Protein AF-A0A6A9UQ48-F1 (afdb_monomer_lite)

Secondary structure (DSSP, 8-state):
-PPPHHHHTT-S-EEEEE-TT--EEEEETTT--EE------------------

Radius of gyration: 17.1 Å; chains: 1; bounding box: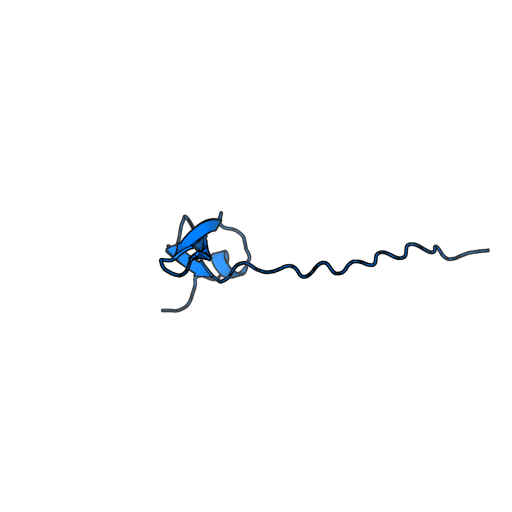 32×50×26 Å

Organism: NCBI:txid2656650

Sequence (53 aa):
MGRPLRCRLGLHRWQDRWNEEHQRYQVCRRCQAERDPVVISDVSNPDTSGGGL

pLDDT: mean 72.85, std 16.45, range [44.19, 92.31]

Foldseek 3Di:
DDDPVCVVVVVFDWDWDADPVRAIWIAGPP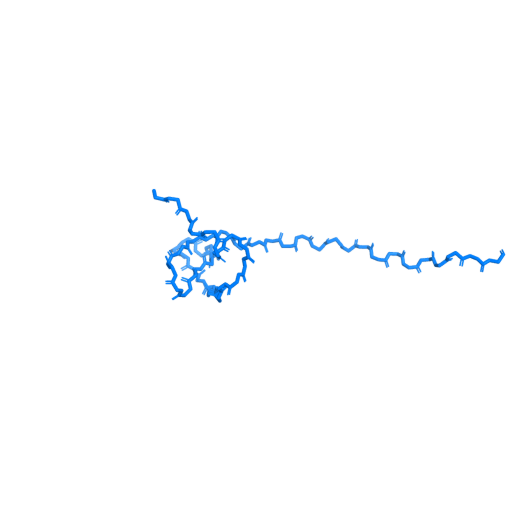RRDIDHPPPPVPPPDPPPPDDDD

Structure (mmCIF, N/CA/C/O backbone):
data_AF-A0A6A9UQ48-F1
#
_entry.id   AF-A0A6A9UQ48-F1
#
loop_
_atom_site.group_PDB
_atom_site.id
_atom_site.type_symbol
_atom_site.label_atom_id
_atom_site.label_alt_id
_atom_site.label_comp_id
_atom_site.label_asym_id
_atom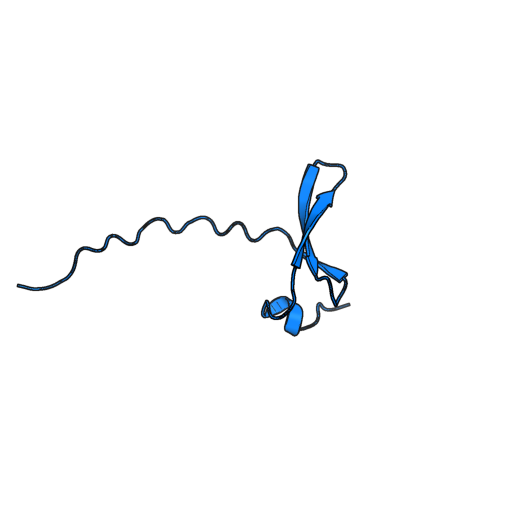_site.label_entity_id
_atom_site.label_seq_id
_atom_site.pdbx_PDB_ins_code
_atom_site.Cartn_x
_atom_site.Cartn_y
_atom_site.Cartn_z
_atom_site.occupancy
_atom_site.B_iso_or_equiv
_atom_site.auth_seq_id
_atom_site.auth_comp_id
_atom_site.auth_asym_id
_atom_site.auth_atom_id
_atom_site.pdbx_PDB_model_num
ATOM 1 N N . MET A 1 1 ? 8.860 0.927 14.288 1.00 47.41 1 MET A N 1
ATOM 2 C CA . MET A 1 1 ? 7.422 1.124 14.596 1.00 47.41 1 MET A CA 1
ATOM 3 C C . MET A 1 1 ? 6.636 -0.063 14.047 1.00 47.41 1 MET A C 1
ATOM 5 O O . MET A 1 1 ? 6.700 -0.319 12.852 1.00 47.41 1 MET A O 1
ATOM 9 N N . GLY A 1 2 ? 5.986 -0.858 14.903 1.00 57.75 2 GLY A N 1
ATOM 10 C CA . GLY A 1 2 ? 5.288 -2.079 14.482 1.00 57.75 2 GLY A CA 1
ATOM 11 C C . GLY A 1 2 ? 3.982 -1.780 13.742 1.00 57.75 2 GLY A C 1
ATOM 12 O O . GLY A 1 2 ? 3.202 -0.934 14.171 1.00 57.75 2 GLY A O 1
ATOM 13 N N . ARG A 1 3 ? 3.719 -2.494 12.641 1.00 62.50 3 ARG A N 1
ATOM 14 C CA . ARG A 1 3 ? 2.487 -2.331 11.849 1.00 62.50 3 ARG A CA 1
ATOM 15 C C . ARG A 1 3 ? 1.255 -2.595 12.730 1.00 62.50 3 ARG A C 1
ATOM 17 O O . ARG A 1 3 ? 1.236 -3.639 13.399 1.00 62.50 3 ARG A O 1
ATOM 24 N N . PRO A 1 4 ? 0.223 -1.732 12.726 1.00 72.44 4 PRO A N 1
ATOM 25 C CA . PRO A 1 4 ? -0.974 -1.943 13.535 1.00 72.44 4 PRO A CA 1
ATOM 26 C C . PRO A 1 4 ? -1.655 -3.266 13.161 1.00 72.44 4 PRO A C 1
ATOM 28 O O . PRO A 1 4 ? -1.786 -3.593 11.980 1.00 72.44 4 PRO A O 1
ATOM 31 N N . LEU A 1 5 ? -2.091 -4.030 14.170 1.00 72.12 5 LEU A N 1
ATOM 32 C CA . LEU A 1 5 ? -2.691 -5.369 14.016 1.00 72.12 5 LEU A CA 1
ATOM 33 C C . LEU A 1 5 ? -3.818 -5.399 12.973 1.00 72.12 5 LEU A C 1
ATOM 35 O O . LEU A 1 5 ? -3.906 -6.330 12.181 1.00 72.12 5 LEU A O 1
ATOM 39 N N . ARG A 1 6 ? -4.619 -4.330 12.895 1.00 71.69 6 ARG A N 1
ATOM 40 C CA . ARG A 1 6 ? -5.723 -4.192 11.930 1.00 71.69 6 ARG A CA 1
ATOM 41 C C . ARG A 1 6 ? -5.274 -4.218 10.466 1.00 71.69 6 ARG A C 1
ATOM 43 O O . ARG A 1 6 ? -6.015 -4.702 9.619 1.00 71.69 6 ARG A O 1
ATOM 50 N N . CYS A 1 7 ? -4.061 -3.747 10.166 1.00 71.94 7 CYS A N 1
ATOM 51 C CA . CYS A 1 7 ? -3.481 -3.890 8.831 1.00 71.94 7 CYS A CA 1
ATOM 52 C C . CYS A 1 7 ? -3.094 -5.345 8.555 1.00 71.94 7 CYS A C 1
ATOM 54 O O . CYS A 1 7 ? -3.356 -5.850 7.469 1.00 71.94 7 CYS A O 1
ATOM 56 N N . ARG A 1 8 ? -2.519 -6.043 9.541 1.00 70.38 8 ARG A N 1
ATOM 57 C CA . ARG A 1 8 ? -2.121 -7.453 9.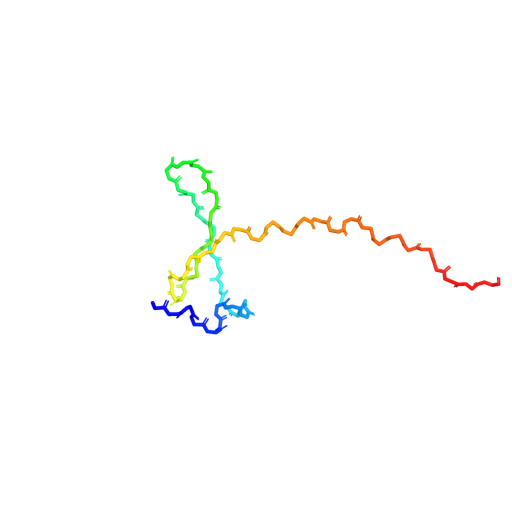387 1.00 70.38 8 ARG A CA 1
ATOM 58 C C . ARG A 1 8 ? -3.327 -8.368 9.170 1.00 70.38 8 ARG A C 1
ATOM 60 O O . ARG A 1 8 ? -3.230 -9.308 8.399 1.00 70.38 8 ARG A O 1
ATOM 67 N N . LEU A 1 9 ? -4.459 -8.038 9.792 1.00 76.88 9 LEU A N 1
ATOM 68 C CA . LEU A 1 9 ? -5.729 -8.757 9.653 1.00 76.88 9 LEU A CA 1
ATOM 69 C C . LEU A 1 9 ? -6.516 -8.406 8.375 1.00 76.88 9 LEU A C 1
ATOM 71 O O . LEU A 1 9 ? -7.636 -8.871 8.214 1.00 76.88 9 LEU A O 1
ATOM 75 N N . GLY A 1 10 ? -5.991 -7.551 7.486 1.00 73.06 10 GLY A N 1
ATOM 76 C CA . GLY A 1 10 ? -6.683 -7.197 6.238 1.00 73.06 10 GLY A CA 1
ATOM 77 C C . GLY A 1 10 ? -7.964 -6.368 6.417 1.00 73.06 10 GLY A C 1
ATOM 78 O O . GLY A 1 10 ? -8.723 -6.209 5.470 1.00 73.06 10 GLY A O 1
ATOM 79 N N . LEU A 1 11 ? -8.201 -5.794 7.602 1.00 81.50 11 LEU A N 1
ATOM 80 C CA . LEU A 1 11 ? -9.436 -5.058 7.922 1.00 81.50 11 LEU A CA 1
ATOM 81 C C . LEU A 1 11 ? -9.489 -3.646 7.321 1.00 81.50 11 LEU A C 1
ATOM 83 O O . LEU A 1 11 ? -10.522 -2.980 7.355 1.00 81.50 11 LEU A O 1
ATOM 87 N N . HIS A 1 12 ? -8.363 -3.141 6.823 1.00 85.62 12 HIS A N 1
ATOM 88 C CA . HIS A 1 12 ? -8.275 -1.830 6.191 1.00 85.62 12 HIS A CA 1
ATOM 89 C C . HIS A 1 12 ? -8.164 -1.966 4.676 1.00 85.62 12 HIS A C 1
ATOM 91 O O . HIS A 1 12 ? -7.564 -2.911 4.174 1.00 85.62 12 HIS A O 1
ATOM 97 N N . ARG A 1 13 ? -8.701 -0.981 3.948 1.00 84.81 13 ARG A N 1
ATOM 98 C CA . ARG A 1 13 ? -8.544 -0.910 2.493 1.00 84.81 13 ARG A CA 1
ATOM 99 C C . ARG A 1 13 ? -7.095 -0.591 2.129 1.00 84.81 13 ARG A C 1
ATOM 101 O O . ARG A 1 13 ? -6.508 0.363 2.653 1.00 84.81 13 ARG A O 1
ATOM 108 N N . TRP A 1 14 ? -6.570 -1.367 1.195 1.00 88.31 14 TRP A N 1
ATOM 109 C CA . TRP A 1 14 ? -5.251 -1.192 0.601 1.00 88.31 14 TRP A CA 1
ATOM 110 C C . TRP A 1 14 ? -5.396 -0.553 -0.781 1.00 88.31 14 TRP A C 1
ATOM 112 O O . TRP A 1 14 ? -6.415 -0.737 -1.444 1.00 88.31 14 TRP A O 1
ATOM 122 N N . GLN A 1 15 ? -4.413 0.248 -1.175 1.00 88.88 15 GLN A N 1
ATOM 123 C CA . GLN A 1 15 ? -4.316 0.865 -2.494 1.00 88.88 15 GLN A CA 1
ATOM 124 C C . GLN A 1 15 ? -3.018 0.403 -3.148 1.00 88.88 15 GLN A C 1
ATOM 126 O O . GLN A 1 15 ? -1.959 0.531 -2.535 1.00 88.88 15 GLN A O 1
ATOM 131 N N . ASP A 1 16 ? -3.107 -0.095 -4.377 1.00 91.00 16 ASP A N 1
ATOM 132 C CA . ASP A 1 16 ? -1.933 -0.412 -5.182 1.00 91.00 16 ASP A CA 1
ATOM 133 C C . ASP A 1 16 ? -1.246 0.875 -5.659 1.00 91.00 16 ASP A C 1
ATOM 135 O O . ASP A 1 16 ? -1.893 1.841 -6.079 1.00 91.00 16 ASP A O 1
ATOM 139 N N . ARG A 1 17 ? 0.079 0.883 -5.555 1.00 90.62 17 ARG A N 1
ATOM 140 C CA . ARG A 1 17 ? 0.979 1.911 -6.067 1.00 90.62 17 ARG A CA 1
ATOM 141 C C . ARG A 1 17 ? 2.157 1.250 -6.765 1.00 90.62 17 ARG A C 1
ATOM 143 O O . ARG A 1 17 ? 2.408 0.060 -6.589 1.00 90.62 17 ARG A O 1
ATOM 150 N N . TRP A 1 18 ? 2.863 2.046 -7.550 1.00 92.12 18 TRP A N 1
ATOM 151 C CA . TRP A 1 18 ? 4.074 1.643 -8.245 1.00 92.12 18 TRP A CA 1
ATOM 152 C C . TRP A 1 18 ? 5.215 2.526 -7.763 1.00 92.12 18 TRP A C 1
ATOM 154 O O . TRP A 1 18 ? 5.020 3.733 -7.600 1.00 92.12 18 TRP A O 1
ATOM 164 N N . ASN A 1 19 ? 6.357 1.917 -7.454 1.00 89.06 19 ASN A N 1
ATOM 165 C CA . ASN A 1 19 ? 7.573 2.660 -7.140 1.00 89.06 19 ASN A CA 1
ATOM 166 C C . ASN A 1 19 ? 8.289 3.080 -8.439 1.00 89.06 19 ASN A C 1
ATOM 168 O O . ASN A 1 19 ? 7.846 2.758 -9.544 1.00 89.06 19 ASN A O 1
ATOM 172 N N . GLU A 1 20 ? 9.399 3.804 -8.306 1.00 92.31 20 GLU A N 1
ATOM 173 C CA . GLU A 1 20 ? 10.210 4.280 -9.439 1.00 92.31 20 GLU A CA 1
ATOM 174 C C . GLU A 1 20 ? 10.797 3.127 -10.274 1.00 92.31 20 GLU A C 1
ATOM 176 O O . GLU A 1 20 ? 11.009 3.260 -11.478 1.00 92.31 20 GLU A O 1
ATOM 181 N N . GLU A 1 21 ? 10.969 1.958 -9.656 1.00 92.31 21 GLU A N 1
ATOM 182 C CA . GLU A 1 21 ? 11.421 0.716 -10.289 1.00 92.31 21 GLU A CA 1
ATOM 183 C C . GLU A 1 21 ? 10.278 -0.065 -10.969 1.00 92.31 21 GLU A C 1
ATOM 185 O O . GLU A 1 21 ? 10.463 -1.214 -11.369 1.00 92.31 21 GLU A O 1
ATOM 190 N N . HIS A 1 22 ? 9.082 0.528 -11.098 1.00 88.31 22 HIS A N 1
ATOM 191 C CA . HIS A 1 22 ? 7.865 -0.107 -11.625 1.00 88.31 22 HIS A CA 1
ATOM 192 C C . HIS A 1 22 ? 7.384 -1.348 -10.849 1.00 88.31 22 HIS A C 1
ATOM 194 O O . HIS A 1 22 ? 6.551 -2.117 -11.335 1.00 88.31 22 HIS A O 1
ATOM 200 N N . GLN A 1 23 ? 7.832 -1.534 -9.611 1.00 87.50 23 GLN A N 1
ATOM 201 C CA . GLN A 1 23 ? 7.351 -2.598 -8.741 1.00 87.50 23 GLN A CA 1
ATOM 202 C C . GLN A 1 23 ? 6.027 -2.189 -8.095 1.00 87.50 23 GLN A C 1
ATOM 204 O O . GLN A 1 23 ? 5.882 -1.094 -7.542 1.00 87.50 23 GLN A O 1
ATOM 209 N N . ARG A 1 24 ? 5.042 -3.090 -8.158 1.00 88.50 24 ARG A N 1
ATOM 210 C CA . ARG A 1 24 ? 3.746 -2.895 -7.505 1.00 88.50 24 ARG A CA 1
ATOM 211 C C . ARG A 1 24 ? 3.894 -3.137 -6.006 1.00 88.50 24 ARG A C 1
ATOM 213 O O . ARG A 1 24 ? 4.381 -4.189 -5.618 1.00 88.50 24 ARG A O 1
ATOM 220 N N . TYR A 1 25 ? 3.387 -2.223 -5.186 1.00 89.44 25 TYR A N 1
ATOM 221 C CA . TYR A 1 25 ? 3.277 -2.356 -3.732 1.00 89.44 25 TYR A CA 1
ATOM 222 C C . TYR A 1 25 ? 1.917 -1.847 -3.244 1.00 89.44 25 TYR A C 1
ATOM 224 O O . TYR A 1 25 ? 1.216 -1.121 -3.946 1.00 89.44 25 TYR A O 1
ATOM 232 N N . GLN A 1 26 ? 1.504 -2.254 -2.045 1.00 89.06 26 GLN A N 1
ATOM 233 C CA . GLN A 1 26 ? 0.218 -1.879 -1.462 1.00 89.06 26 GLN A CA 1
ATOM 234 C C . GLN A 1 26 ? 0.400 -0.990 -0.241 1.00 89.06 26 GLN A C 1
ATOM 236 O O . GLN A 1 26 ? 1.127 -1.329 0.691 1.00 89.06 26 GLN A O 1
ATOM 241 N N . VAL A 1 27 ? -0.349 0.110 -0.202 1.00 89.94 27 VAL A N 1
ATOM 242 C CA . VAL A 1 27 ? -0.367 1.046 0.926 1.00 89.94 27 VAL A CA 1
ATOM 243 C C . VAL A 1 27 ? -1.737 1.037 1.589 1.00 89.94 27 VAL A C 1
AT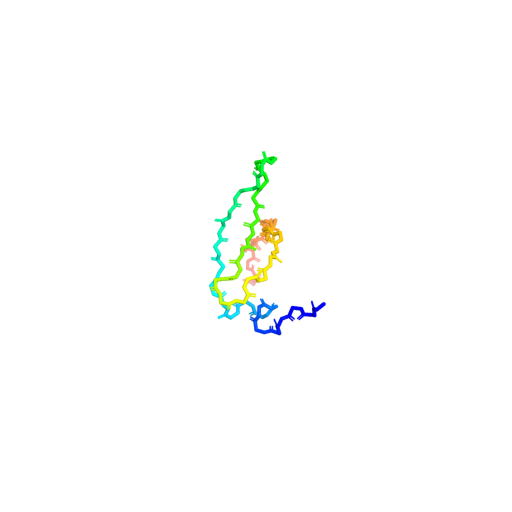OM 245 O O . VAL A 1 27 ? -2.774 1.219 0.948 1.00 89.94 27 VAL A O 1
ATOM 248 N N . CYS A 1 28 ? -1.763 0.843 2.903 1.00 89.25 28 CYS A N 1
ATOM 249 C CA . CYS A 1 28 ? -2.985 0.950 3.686 1.00 89.25 28 CYS A CA 1
ATOM 250 C C . CYS A 1 28 ? -3.444 2.411 3.740 1.00 89.25 28 CYS A C 1
ATOM 252 O O . CYS A 1 28 ? -2.762 3.264 4.311 1.00 89.25 28 CYS A O 1
ATOM 254 N N . ARG A 1 29 ? -4.655 2.695 3.246 1.00 87.69 29 ARG A N 1
ATOM 255 C CA . ARG A 1 29 ? -5.191 4.068 3.179 1.00 87.69 29 ARG A CA 1
ATOM 256 C C . ARG A 1 29 ? -5.405 4.731 4.542 1.00 87.69 29 ARG A C 1
ATOM 258 O O . ARG A 1 29 ? -5.598 5.939 4.596 1.00 87.69 29 ARG A O 1
ATOM 265 N N . ARG A 1 30 ? -5.415 3.954 5.630 1.00 84.88 30 ARG A N 1
ATOM 266 C CA . ARG A 1 30 ? -5.690 4.449 6.989 1.00 84.88 30 ARG A CA 1
ATOM 267 C C . ARG A 1 30 ? -4.448 4.579 7.864 1.00 84.88 30 ARG A C 1
ATOM 269 O O . ARG A 1 30 ? -4.400 5.462 8.707 1.00 84.88 30 ARG A O 1
ATOM 276 N N . CYS A 1 31 ? -3.480 3.683 7.702 1.00 86.25 31 CYS A N 1
ATOM 277 C CA . CYS A 1 31 ? -2.304 3.615 8.574 1.00 86.25 31 CYS A CA 1
ATOM 278 C C . CYS A 1 31 ? -0.997 3.924 7.847 1.00 86.25 31 CYS A C 1
ATOM 280 O O . CYS A 1 31 ? 0.045 3.872 8.488 1.00 86.25 31 CYS A O 1
ATOM 282 N N . GLN A 1 32 ? -1.046 4.143 6.527 1.00 84.69 32 GLN A N 1
ATOM 283 C CA . GLN A 1 32 ? 0.126 4.338 5.666 1.00 84.69 32 GLN A CA 1
ATOM 284 C C . GLN A 1 32 ? 1.163 3.206 5.761 1.00 84.69 32 GLN A C 1
ATOM 286 O O . GLN A 1 32 ? 2.321 3.373 5.412 1.00 84.69 32 GLN A O 1
ATOM 291 N N . ALA A 1 33 ? 0.740 2.027 6.225 1.00 85.25 33 ALA A N 1
ATOM 292 C CA . ALA A 1 33 ? 1.584 0.845 6.242 1.00 85.25 33 ALA A CA 1
ATOM 293 C C . ALA A 1 33 ? 1.732 0.306 4.818 1.00 85.25 33 ALA A C 1
ATOM 295 O O . ALA A 1 33 ? 0.730 0.171 4.113 1.00 85.25 33 ALA A O 1
ATOM 296 N N . GLU A 1 34 ? 2.954 -0.044 4.444 1.00 87.69 34 GLU A N 1
ATOM 297 C CA . GLU A 1 34 ? 3.293 -0.607 3.140 1.00 87.69 34 GLU A CA 1
ATOM 298 C C . GLU A 1 34 ? 3.410 -2.129 3.243 1.00 87.69 34 GLU A C 1
ATOM 300 O O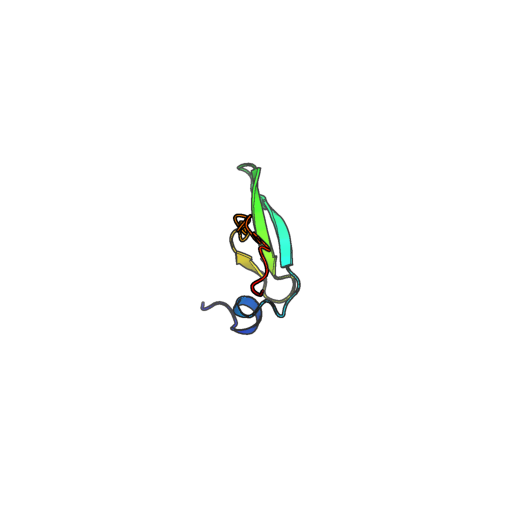 . GLU A 1 34 ? 3.823 -2.667 4.276 1.00 87.69 34 GLU A O 1
ATOM 305 N N . ARG A 1 35 ? 3.019 -2.844 2.193 1.00 83.88 35 ARG A N 1
ATOM 306 C CA . ARG A 1 35 ? 3.280 -4.274 2.041 1.00 83.88 35 ARG A CA 1
ATOM 307 C C . ARG A 1 35 ? 3.460 -4.613 0.571 1.00 83.88 35 ARG A C 1
ATOM 309 O O . ARG A 1 35 ? 2.823 -4.001 -0.285 1.00 83.88 35 ARG A O 1
ATOM 316 N N . ASP A 1 36 ? 4.245 -5.639 0.308 1.00 81.69 36 ASP A N 1
ATOM 317 C CA . ASP A 1 36 ? 4.312 -6.253 -1.007 1.00 81.69 36 ASP A CA 1
ATOM 318 C C . ASP A 1 36 ? 2.941 -6.818 -1.392 1.00 81.69 36 ASP A C 1
ATOM 320 O O . ASP A 1 36 ? 2.167 -7.241 -0.515 1.00 81.69 36 ASP A O 1
ATOM 324 N N . PRO A 1 37 ? 2.589 -6.799 -2.687 1.00 70.69 37 PRO A N 1
ATOM 325 C CA . PRO A 1 37 ? 1.377 -7.434 -3.146 1.00 70.69 37 PRO A CA 1
ATOM 326 C C . PRO A 1 37 ? 1.489 -8.896 -2.741 1.00 70.69 37 PRO A C 1
ATOM 328 O O . PRO A 1 37 ? 2.457 -9.574 -3.082 1.00 70.69 37 PRO A O 1
ATOM 331 N N . VAL A 1 38 ? 0.500 -9.374 -1.988 1.00 66.75 38 VAL A N 1
ATOM 332 C CA . VAL A 1 38 ? 0.361 -10.807 -1.767 1.00 66.75 38 VAL A CA 1
ATOM 333 C C . VAL A 1 38 ? 0.096 -11.374 -3.150 1.00 66.75 38 VAL A C 1
ATOM 335 O O . VAL A 1 38 ? -1.008 -11.238 -3.678 1.00 66.75 38 VAL A O 1
ATOM 338 N N . VAL A 1 39 ? 1.137 -11.914 -3.778 1.00 57.00 39 VAL A N 1
ATOM 339 C CA . VAL A 1 39 ? 0.976 -12.817 -4.902 1.00 57.00 39 VAL A CA 1
ATOM 340 C C . VAL A 1 39 ? 0.306 -14.012 -4.257 1.00 57.00 39 VAL A C 1
ATOM 342 O O . VAL A 1 39 ? 0.946 -14.831 -3.602 1.00 57.00 39 VAL A O 1
ATOM 345 N N . ILE A 1 40 ? -1.022 -14.028 -4.309 1.00 56.28 40 ILE A N 1
ATOM 346 C CA . ILE A 1 40 ? -1.759 -15.258 -4.110 1.00 56.28 40 ILE A CA 1
ATOM 347 C C . ILE A 1 40 ? -1.339 -16.053 -5.339 1.00 56.28 40 ILE A C 1
ATOM 349 O O . ILE A 1 40 ? -1.908 -15.874 -6.409 1.00 56.28 40 ILE A O 1
ATOM 353 N N . SER A 1 41 ? -0.223 -16.779 -5.244 1.00 46.94 41 SER A N 1
ATOM 354 C CA . SER A 1 41 ? 0.070 -17.823 -6.208 1.00 46.94 41 SER A CA 1
ATOM 355 C C . SER A 1 41 ? -1.158 -18.702 -6.146 1.00 46.94 41 SER A C 1
ATOM 357 O O . SER A 1 41 ? -1.416 -19.297 -5.097 1.00 46.94 41 SER A O 1
ATOM 359 N N . ASP A 1 42 ? -1.973 -18.644 -7.196 1.00 49.28 42 ASP A N 1
ATOM 360 C CA . ASP A 1 42 ? -3.130 -19.498 -7.365 1.00 49.28 42 ASP A CA 1
ATOM 361 C C . ASP A 1 42 ? -2.716 -20.902 -6.938 1.00 49.28 42 ASP A C 1
ATOM 363 O O . ASP A 1 42 ? -1.898 -21.556 -7.591 1.00 49.28 42 ASP A O 1
ATOM 367 N N . VAL A 1 43 ? -3.278 -21.375 -5.826 1.00 55.91 43 VAL A N 1
ATOM 368 C CA . VAL A 1 43 ? -3.448 -22.807 -5.654 1.00 55.91 43 VAL A CA 1
ATOM 369 C C . VAL A 1 43 ? -4.559 -23.180 -6.636 1.00 55.91 43 VAL A C 1
ATOM 371 O O . VAL A 1 43 ? -5.721 -23.380 -6.296 1.00 55.91 43 VAL A O 1
ATOM 374 N N . SER A 1 44 ? -4.211 -23.188 -7.920 1.00 51.00 44 SER A N 1
ATOM 375 C CA . SER A 1 44 ? -4.956 -23.936 -8.914 1.00 51.00 44 SER A CA 1
ATOM 376 C C . SER A 1 44 ? -4.790 -25.394 -8.520 1.00 51.00 44 SER A C 1
ATOM 378 O O . SER A 1 44 ? -3.758 -25.996 -8.798 1.00 51.00 44 SER A O 1
ATOM 380 N N . ASN A 1 45 ? -5.740 -25.894 -7.730 1.00 49.84 45 ASN A N 1
ATOM 381 C CA . ASN A 1 45 ? -6.373 -27.195 -7.928 1.00 49.84 45 ASN A CA 1
ATOM 382 C C . ASN A 1 45 ? -7.470 -27.421 -6.873 1.00 49.84 45 ASN A C 1
ATOM 384 O O . ASN A 1 45 ? -7.235 -28.072 -5.855 1.00 49.84 45 ASN A O 1
ATOM 388 N N . PRO A 1 46 ? -8.711 -26.978 -7.123 1.00 49.38 46 PRO A N 1
ATOM 389 C CA . PRO A 1 46 ? -9.867 -27.774 -6.765 1.00 49.38 46 PRO A CA 1
ATOM 390 C C . PRO A 1 46 ? -10.050 -28.849 -7.849 1.00 49.38 46 PRO A C 1
ATOM 392 O O . PRO A 1 46 ? -10.923 -28.716 -8.707 1.00 49.38 46 PRO A O 1
ATOM 395 N N . ASP A 1 47 ? -9.240 -29.917 -7.823 1.00 47.69 47 ASP A N 1
ATOM 396 C CA . ASP A 1 47 ? -9.695 -31.179 -8.419 1.00 47.69 47 ASP A CA 1
ATOM 397 C C . ASP A 1 47 ? -10.854 -31.668 -7.549 1.00 47.69 47 ASP A C 1
ATOM 399 O O . ASP A 1 47 ? -10.697 -32.262 -6.483 1.00 47.69 47 ASP A O 1
ATOM 403 N N . THR A 1 48 ? -12.044 -31.256 -7.964 1.00 55.22 48 THR A N 1
ATOM 404 C CA . THR A 1 48 ? -13.304 -31.783 -7.480 1.00 55.22 48 THR A CA 1
ATOM 405 C C . THR A 1 48 ? -13.503 -33.122 -8.175 1.00 55.22 48 THR A C 1
ATOM 407 O O . THR A 1 48 ? -14.141 -33.191 -9.220 1.00 55.22 48 THR A O 1
ATOM 410 N N . SER A 1 49 ? -12.971 -34.183 -7.580 1.00 55.12 49 SER A N 1
ATOM 411 C CA . SER A 1 49 ? -13.417 -35.552 -7.832 1.00 55.12 49 SER A CA 1
ATOM 412 C C . SER A 1 49 ? -14.086 -36.040 -6.552 1.00 55.12 49 SER A C 1
ATOM 414 O O . SER A 1 49 ? -13.431 -36.422 -5.584 1.00 55.12 49 SER A O 1
ATOM 416 N N . GLY A 1 50 ? -15.413 -35.900 -6.515 1.00 50.16 50 GLY A N 1
ATOM 417 C CA . GLY A 1 50 ? -16.252 -36.305 -5.394 1.00 50.16 50 GLY A CA 1
ATOM 418 C C . GLY A 1 50 ? -16.094 -37.787 -5.058 1.00 50.16 50 GLY A C 1
ATOM 419 O O . GLY A 1 50 ? -15.909 -38.629 -5.934 1.00 50.16 50 GLY A O 1
ATOM 420 N N . GLY A 1 51 ? -16.173 -38.099 -3.767 1.00 54.00 51 GLY A N 1
ATOM 421 C CA . GLY A 1 51 ? -16.303 -39.471 -3.303 1.00 54.00 51 GLY A CA 1
ATOM 422 C C . GLY A 1 51 ? -17.700 -40.041 -3.565 1.00 54.00 51 GLY A C 1
ATOM 423 O O . GLY A 1 51 ? -18.687 -39.307 -3.557 1.00 54.00 51 GLY A O 1
ATOM 424 N N . GLY A 1 52 ? -17.754 -41.368 -3.690 1.00 44.19 52 GLY A N 1
ATOM 425 C CA . GLY A 1 52 ? -18.938 -42.180 -3.406 1.00 44.19 52 GLY A CA 1
ATOM 426 C C . GLY A 1 52 ? -19.676 -42.720 -4.626 1.00 44.19 52 GLY A C 1
ATOM 427 O O . GLY A 1 52 ? -20.510 -42.021 -5.193 1.00 44.19 52 GLY A O 1
ATOM 428 N N . LEU A 1 53 ? -19.412 -43.989 -4.955 1.00 44.88 53 LEU A N 1
ATOM 429 C CA . LEU A 1 53 ? -20.366 -45.108 -4.899 1.00 44.88 53 LEU A CA 1
ATOM 430 C C . LEU A 1 53 ? -19.582 -46.422 -4.775 1.00 44.88 53 LEU A C 1
ATOM 432 O O . LEU A 1 53 ? -18.537 -46.541 -5.453 1.00 44.88 53 LEU A O 1
#